Protein AF-A0A7S1DHW5-F1 (afdb_monomer_lite)

Radius of gyration: 15.6 Å; chains: 1; bounding box: 44×31×39 Å

Sequence (100 aa):
WSVAAGVVRVLYDAELHQERIDYCERLLRDEQDMPTTLRLLLMNQLAGAYKWLGDQQRAREIYLEALALAEAAQAAGSPAGLSVLLVNLANSCAWTGHFD

InterPro domains:
  IPR011990 Tetratricopeptide-like helical domain superfamily [G3DSA:1.25.40.10] (4-100)
  IPR011990 Tetratricopeptide-like helical domain superfamily [SSF48452] (11-99)

pLDDT: mean 76.81, std 15.33, range [37.0, 94.5]

Foldseek 3Di:
DPVVVVVVVLVVVLVVLVVLLVVLVVCVVPPVPDDLLVNLVSLQSNLVSCVSVVNLVSSLVSLVVSVVSQVVCVVVVHPRPPDPSVVSNVVSCVVVPDPD

Secondary structure (DSSP, 8-state):
-HHHHHHHHHHHHHHHHHHHHHHHHHHHHH-TTS-HHHHHHHHHHHHHHHHHHT-HHHHHHHHHHHHHHHHHHHHTT-----HHHHHHHHHHHHHT----

Structure (mmCIF, N/CA/C/O backbone):
data_AF-A0A7S1DHW5-F1
#
_entry.id   AF-A0A7S1DHW5-F1
#
loop_
_atom_site.group_PDB
_atom_site.id
_atom_site.type_symbol
_atom_site.label_atom_id
_atom_site.label_alt_id
_atom_site.label_comp_id
_atom_site.label_asym_id
_atom_site.label_entity_id
_atom_site.label_seq_id
_atom_site.pdbx_PDB_ins_code
_atom_site.Cartn_x
_atom_site.Cartn_y
_atom_site.Cartn_z
_atom_site.occupancy
_atom_site.B_iso_or_equiv
_atom_site.auth_seq_id
_atom_site.auth_comp_id
_atom_site.auth_asym_id
_atom_site.auth_atom_id
_atom_site.pdbx_PDB_model_num
ATOM 1 N N . TRP A 1 1 ? 30.634 -6.555 -19.499 1.00 53.28 1 TRP A N 1
ATOM 2 C CA . TRP A 1 1 ? 29.936 -7.639 -18.779 1.00 53.28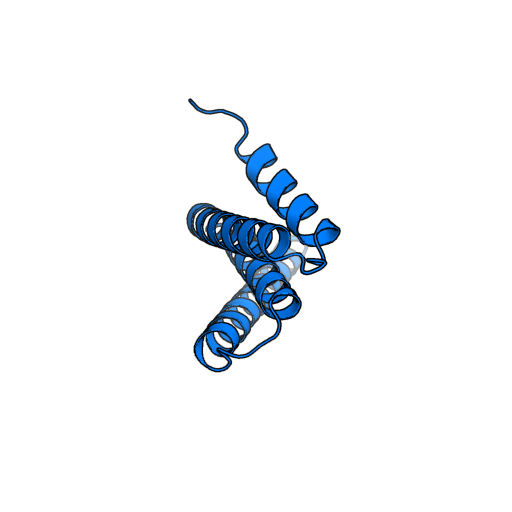 1 TRP A CA 1
ATOM 3 C C . TRP A 1 1 ? 29.261 -7.207 -17.470 1.00 53.28 1 TRP A C 1
ATOM 5 O O . TRP A 1 1 ? 28.291 -7.846 -17.100 1.00 53.28 1 TRP A O 1
ATOM 15 N N . SER A 1 2 ? 29.657 -6.111 -16.807 1.00 67.12 2 SER A N 1
ATOM 16 C CA . SER A 1 2 ? 29.018 -5.630 -15.560 1.00 67.12 2 SER A CA 1
ATOM 17 C C . SER A 1 2 ? 27.731 -4.811 -15.756 1.00 67.12 2 SER A C 1
ATOM 19 O O . SER A 1 2 ? 26.785 -4.962 -14.992 1.00 67.12 2 SER A O 1
ATOM 21 N N . VAL A 1 3 ? 27.663 -3.971 -16.794 1.00 68.56 3 VAL A N 1
ATOM 22 C CA . VAL A 1 3 ? 26.521 -3.058 -17.011 1.00 68.56 3 VAL A CA 1
ATOM 23 C C . VAL A 1 3 ? 25.269 -3.803 -17.490 1.00 68.56 3 VAL A C 1
ATOM 25 O O . VAL A 1 3 ? 24.182 -3.552 -16.988 1.00 68.56 3 VAL A O 1
ATOM 28 N N . ALA A 1 4 ? 25.416 -4.771 -18.400 1.00 67.94 4 ALA A N 1
ATOM 29 C CA . ALA A 1 4 ? 24.285 -5.529 -18.946 1.00 67.94 4 ALA A CA 1
ATOM 30 C C . ALA A 1 4 ? 23.558 -6.368 -17.878 1.00 67.94 4 ALA A C 1
ATOM 32 O O . ALA A 1 4 ? 22.334 -6.367 -17.831 1.00 67.94 4 ALA A O 1
ATOM 33 N N . ALA A 1 5 ? 24.300 -7.024 -16.977 1.00 71.50 5 ALA A N 1
ATOM 34 C CA . ALA A 1 5 ? 23.712 -7.763 -15.858 1.00 71.50 5 ALA A CA 1
ATOM 35 C C . ALA A 1 5 ? 22.996 -6.833 -14.862 1.00 71.50 5 ALA A C 1
ATOM 37 O O . ALA A 1 5 ? 21.939 -7.183 -14.342 1.00 71.50 5 ALA A O 1
ATOM 38 N N . GLY A 1 6 ? 23.543 -5.632 -14.634 1.00 71.38 6 GLY A N 1
ATOM 39 C CA . GLY A 1 6 ? 22.897 -4.603 -13.818 1.00 71.38 6 GLY A CA 1
ATOM 40 C C . GLY A 1 6 ? 21.575 -4.121 -14.421 1.00 71.38 6 GLY A C 1
ATOM 41 O O . GLY A 1 6 ? 20.576 -4.064 -13.715 1.00 71.38 6 GLY A O 1
ATOM 42 N N . VAL A 1 7 ? 21.548 -3.847 -15.729 1.00 75.31 7 VAL A N 1
ATOM 43 C CA . VAL A 1 7 ? 20.333 -3.410 -16.439 1.00 75.31 7 VAL A CA 1
ATOM 44 C C . VAL A 1 7 ? 19.259 -4.498 -16.433 1.00 75.31 7 VAL A C 1
ATOM 46 O O . VAL A 1 7 ? 18.114 -4.202 -16.115 1.00 75.31 7 VAL A O 1
ATOM 49 N N . VAL A 1 8 ? 19.616 -5.757 -16.711 1.00 78.00 8 VAL A N 1
ATOM 50 C CA . VAL A 1 8 ? 18.657 -6.878 -16.674 1.00 78.00 8 VAL A CA 1
ATOM 51 C C . VAL A 1 8 ? 18.059 -7.052 -15.279 1.00 78.00 8 VAL A C 1
ATOM 53 O O . VAL A 1 8 ? 16.854 -7.238 -15.158 1.00 78.00 8 VAL A O 1
ATOM 56 N N . ARG A 1 9 ? 18.873 -6.939 -14.221 1.00 83.50 9 ARG A N 1
ATOM 57 C CA . ARG A 1 9 ? 18.379 -7.005 -12.841 1.00 83.50 9 ARG A CA 1
ATOM 58 C C . ARG A 1 9 ? 17.409 -5.867 -12.523 1.00 83.50 9 ARG A C 1
ATOM 60 O O . ARG A 1 9 ? 16.364 -6.126 -11.949 1.00 83.50 9 ARG A O 1
ATOM 67 N N . VAL A 1 10 ? 17.736 -4.633 -12.911 1.00 77.19 10 VAL A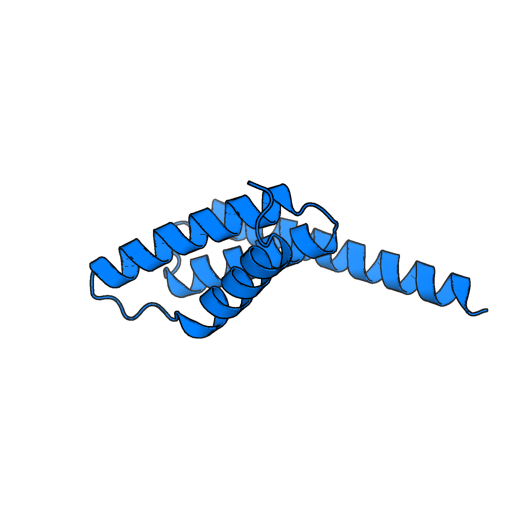 N 1
ATOM 68 C CA . VAL A 1 10 ? 16.853 -3.476 -12.684 1.00 77.19 10 VAL A CA 1
ATOM 69 C C . VAL A 1 10 ? 15.533 -3.628 -13.441 1.00 77.19 10 VAL A C 1
ATOM 71 O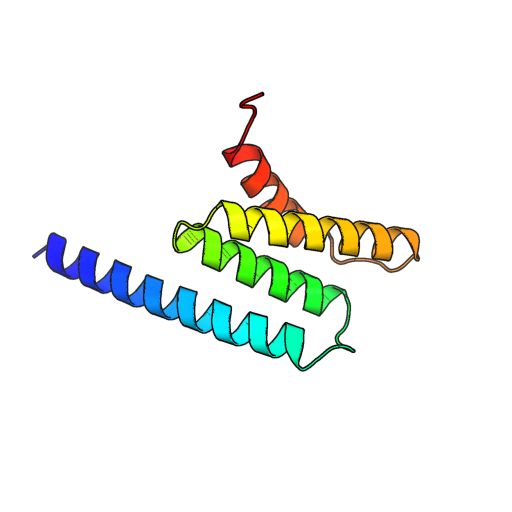 O . VAL A 1 10 ? 14.488 -3.334 -12.877 1.00 77.19 10 VAL A O 1
ATOM 74 N N . LEU A 1 11 ? 15.555 -4.107 -14.686 1.00 73.19 11 LEU A N 1
ATOM 75 C CA . LEU A 1 11 ? 14.326 -4.347 -15.450 1.00 73.19 11 LEU A CA 1
ATOM 76 C C . LEU A 1 11 ? 13.468 -5.451 -14.818 1.00 73.19 11 LEU A C 1
ATOM 78 O O . LEU A 1 11 ? 12.275 -5.247 -14.630 1.00 73.19 11 LEU A O 1
ATOM 82 N N . TYR A 1 12 ? 14.082 -6.567 -14.418 1.00 81.12 12 TYR A N 1
ATOM 83 C CA . TYR A 1 12 ? 13.388 -7.657 -13.728 1.00 81.12 12 TYR A CA 1
ATOM 84 C C . TYR A 1 12 ? 12.760 -7.201 -12.406 1.00 81.12 12 TYR A C 1
ATOM 86 O O . TYR A 1 12 ? 11.602 -7.499 -12.118 1.00 81.12 12 TYR A O 1
ATOM 94 N N . ASP A 1 13 ? 13.514 -6.447 -11.604 1.00 81.50 13 ASP A N 1
ATOM 95 C CA . ASP A 1 13 ? 12.998 -5.906 -10.354 1.00 81.50 13 ASP A CA 1
ATOM 96 C C . ASP A 1 13 ? 11.819 -4.948 -10.654 1.00 81.50 13 ASP A C 1
ATOM 98 O O . ASP A 1 13 ? 10.771 -5.047 -10.017 1.00 81.50 13 ASP A O 1
ATOM 102 N N . ALA A 1 14 ? 11.921 -4.090 -11.678 1.00 81.00 14 ALA A N 1
ATOM 103 C CA . ALA A 1 14 ? 10.844 -3.175 -12.071 1.00 81.00 14 ALA A CA 1
ATOM 104 C C . ALA A 1 14 ? 9.554 -3.894 -12.472 1.00 81.00 14 ALA A C 1
ATOM 106 O O . ALA A 1 14 ? 8.477 -3.495 -12.028 1.00 81.00 14 ALA A O 1
ATOM 107 N N . GLU A 1 15 ? 9.662 -4.970 -13.249 1.00 86.88 15 GLU A N 1
ATOM 108 C CA . GLU A 1 15 ? 8.525 -5.813 -13.625 1.00 86.88 15 GLU A CA 1
ATOM 109 C C . GLU A 1 15 ? 7.847 -6.411 -12.386 1.00 86.88 15 GLU A C 1
ATOM 111 O O . GLU A 1 15 ? 6.636 -6.275 -12.219 1.00 86.88 15 GLU A O 1
ATOM 116 N N . LEU A 1 16 ? 8.621 -6.959 -11.444 1.00 89.00 16 LEU A N 1
ATOM 117 C CA . LEU A 1 16 ? 8.088 -7.505 -10.191 1.00 89.00 16 LEU A CA 1
ATOM 118 C C . LEU A 1 16 ? 7.382 -6.436 -9.337 1.00 89.00 16 LEU A C 1
ATOM 120 O O . LEU A 1 16 ? 6.371 -6.700 -8.679 1.00 89.00 16 LEU A O 1
ATOM 124 N N . HIS A 1 17 ? 7.930 -5.221 -9.303 1.00 88.00 17 HIS A N 1
ATOM 125 C CA . HIS A 1 17 ? 7.322 -4.099 -8.597 1.00 88.00 17 HIS A CA 1
ATOM 126 C C . HIS A 1 17 ? 6.009 -3.654 -9.257 1.00 88.00 17 HIS A C 1
ATOM 128 O O . HIS A 1 17 ? 5.056 -3.362 -8.532 1.00 88.00 17 HIS A O 1
ATOM 134 N N . GLN A 1 18 ? 5.928 -3.675 -10.589 1.00 91.38 18 GLN A N 1
ATOM 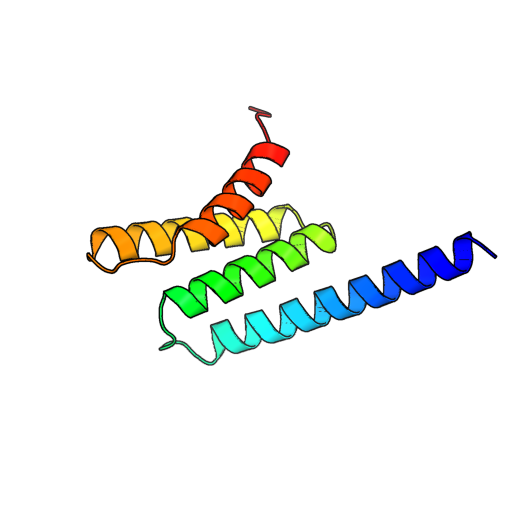135 C CA . GLN A 1 18 ? 4.702 -3.378 -11.327 1.00 91.38 18 GLN A CA 1
ATOM 136 C C . GLN A 1 18 ? 3.625 -4.451 -11.108 1.00 91.38 18 GLN A C 1
ATOM 138 O O . GLN A 1 18 ? 2.502 -4.119 -10.740 1.00 91.38 18 GLN A O 1
ATOM 143 N N . GLU A 1 19 ? 3.969 -5.736 -11.215 1.00 91.06 19 GLU A N 1
ATOM 144 C CA . GLU A 1 19 ? 3.027 -6.834 -10.945 1.00 91.06 19 GLU A CA 1
ATOM 145 C C . GLU A 1 19 ? 2.472 -6.778 -9.516 1.00 91.06 19 GLU A C 1
ATOM 147 O O . GLU A 1 19 ? 1.291 -7.045 -9.272 1.00 91.06 19 GLU A O 1
ATOM 152 N N . ARG A 1 20 ? 3.314 -6.391 -8.547 1.00 87.75 20 ARG A N 1
ATOM 153 C CA . ARG A 1 20 ? 2.874 -6.200 -7.164 1.00 87.75 20 ARG A CA 1
ATOM 154 C C . ARG A 1 20 ? 1.858 -5.069 -7.033 1.00 87.75 20 ARG A C 1
ATOM 156 O O . ARG A 1 20 ? 0.919 -5.227 -6.250 1.00 87.75 20 ARG A O 1
ATOM 163 N N . ILE A 1 21 ? 2.048 -3.957 -7.746 1.00 94.31 21 ILE A N 1
ATOM 164 C CA . ILE A 1 21 ? 1.085 -2.848 -7.771 1.00 94.31 21 ILE A CA 1
ATOM 165 C C . ILE A 1 21 ? -0.253 -3.364 -8.275 1.00 94.31 21 ILE A C 1
ATOM 167 O O . ILE A 1 21 ? -1.234 -3.306 -7.535 1.00 94.31 21 ILE A O 1
ATOM 171 N N . ASP A 1 22 ? -0.260 -3.970 -9.459 1.00 94.50 22 ASP A N 1
ATOM 172 C CA . ASP A 1 22 ? -1.477 -4.443 -10.114 1.00 94.50 22 ASP A CA 1
ATOM 173 C C . ASP A 1 22 ? -2.240 -5.440 -9.227 1.00 94.50 22 ASP A C 1
ATOM 175 O O . ASP A 1 22 ? -3.459 -5.347 -9.057 1.00 94.50 22 ASP A O 1
ATOM 179 N N . TYR A 1 23 ? -1.519 -6.373 -8.595 1.00 92.19 23 TYR A N 1
ATOM 180 C CA . TYR A 1 23 ? -2.111 -7.336 -7.672 1.00 92.19 23 TYR A CA 1
ATOM 181 C C . TYR A 1 23 ? -2.718 -6.667 -6.432 1.00 92.19 23 TYR A C 1
ATOM 183 O O . TYR A 1 23 ? -3.853 -6.978 -6.062 1.00 92.19 23 TYR A O 1
ATOM 191 N N . CYS A 1 24 ? -1.981 -5.757 -5.784 1.00 91.00 24 CYS A N 1
ATOM 192 C CA . CYS A 1 24 ? -2.444 -5.087 -4.568 1.00 91.00 24 CYS A CA 1
ATOM 193 C C . CYS A 1 24 ? -3.630 -4.159 -4.854 1.00 91.00 24 CYS A C 1
ATOM 195 O O . CYS A 1 24 ? -4.600 -4.182 -4.101 1.00 91.00 24 CYS A O 1
ATOM 197 N N . GLU A 1 25 ? -3.588 -3.382 -5.938 1.00 94.44 25 GLU A N 1
ATOM 198 C CA . GLU A 1 25 ? -4.691 -2.502 -6.335 1.00 94.44 25 GLU A CA 1
ATOM 199 C C . GLU A 1 25 ? -5.954 -3.289 -6.674 1.00 94.44 25 GLU A C 1
ATOM 201 O O . GLU A 1 25 ? -7.046 -2.917 -6.238 1.00 94.44 25 GLU A O 1
ATOM 206 N N . ARG A 1 26 ? -5.818 -4.401 -7.409 1.00 94.06 26 ARG A N 1
ATOM 207 C CA . ARG A 1 26 ? -6.950 -5.282 -7.708 1.00 94.06 26 ARG A CA 1
ATOM 208 C C . ARG A 1 26 ? -7.561 -5.837 -6.428 1.00 94.06 26 ARG A C 1
ATOM 210 O O . ARG A 1 26 ? -8.764 -5.736 -6.234 1.00 94.06 26 ARG A O 1
ATOM 217 N N . L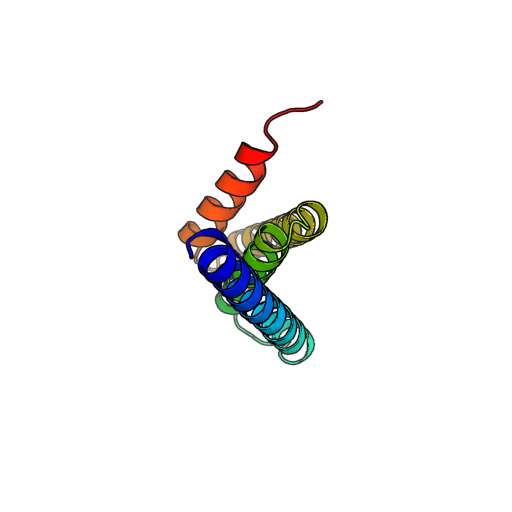EU A 1 27 ? -6.740 -6.363 -5.522 1.00 92.31 27 LEU A N 1
ATOM 218 C CA . LEU A 1 27 ? -7.239 -6.964 -4.287 1.00 92.31 27 LEU A CA 1
ATOM 219 C C . LEU A 1 27 ? -7.899 -5.923 -3.363 1.00 92.31 27 LEU A C 1
ATOM 221 O O . LEU A 1 27 ? -8.943 -6.195 -2.785 1.00 92.31 27 LEU A O 1
ATOM 225 N N . LEU A 1 28 ? -7.341 -4.710 -3.272 1.00 90.50 28 LEU A N 1
ATOM 226 C CA . LEU A 1 28 ? -7.929 -3.599 -2.510 1.00 90.50 28 LEU A CA 1
ATOM 227 C C . LEU A 1 28 ? -9.246 -3.079 -3.112 1.00 90.50 28 LEU A C 1
ATOM 229 O O . LEU A 1 28 ? -10.068 -2.518 -2.382 1.00 90.50 28 LEU A O 1
ATOM 233 N N . ARG A 1 29 ? -9.441 -3.235 -4.427 1.00 92.38 29 ARG A N 1
ATOM 234 C CA . ARG A 1 29 ? -10.676 -2.887 -5.140 1.00 92.38 29 ARG A CA 1
ATOM 235 C C . ARG A 1 29 ? -11.749 -3.961 -4.981 1.00 92.38 29 ARG A C 1
ATOM 237 O O . ARG A 1 29 ? -12.896 -3.616 -4.702 1.00 92.38 29 ARG A O 1
ATOM 244 N N . ASP A 1 30 ? -11.375 -5.220 -5.160 1.00 91.12 30 ASP A N 1
ATOM 245 C CA . ASP A 1 30 ? -12.322 -6.326 -5.296 1.00 91.12 30 ASP A CA 1
ATOM 246 C C . ASP A 1 30 ? -12.755 -6.884 -3.930 1.00 91.12 30 ASP A C 1
ATOM 248 O O . ASP A 1 30 ? -13.912 -7.260 -3.759 1.00 91.12 30 ASP A O 1
ATOM 252 N N . GLU A 1 31 ? -11.871 -6.869 -2.926 1.00 88.06 31 GLU A N 1
ATOM 253 C CA . GLU A 1 31 ? -12.117 -7.466 -1.605 1.00 88.06 31 GLU A CA 1
ATOM 254 C C . GLU A 1 31 ? -12.318 -6.390 -0.526 1.00 88.06 31 GLU A C 1
ATOM 256 O O . GLU A 1 31 ? -11.431 -6.089 0.279 1.00 88.06 31 GLU A O 1
ATOM 261 N N . GLN A 1 32 ? -13.507 -5.779 -0.496 1.00 82.19 32 GLN A N 1
ATOM 262 C CA . GLN A 1 32 ? -13.786 -4.680 0.438 1.00 82.19 32 GLN A CA 1
ATOM 263 C C . GLN A 1 32 ? -13.900 -5.122 1.909 1.00 82.19 32 GLN A C 1
ATOM 265 O O . GLN A 1 32 ? -13.488 -4.366 2.792 1.00 82.19 32 GLN A O 1
ATOM 270 N N . ASP A 1 33 ? -14.353 -6.353 2.166 1.00 87.44 33 ASP A N 1
ATOM 271 C CA . ASP A 1 33 ? -14.569 -6.913 3.514 1.00 87.44 33 ASP A CA 1
ATOM 272 C C . ASP A 1 33 ? -13.330 -7.606 4.116 1.00 87.44 33 ASP A C 1
ATOM 274 O O . ASP A 1 33 ? -13.419 -8.361 5.088 1.00 87.44 33 ASP A O 1
ATOM 278 N N . MET A 1 34 ? -12.134 -7.360 3.570 1.00 86.56 34 MET A N 1
ATOM 279 C CA . MET A 1 34 ? -10.916 -7.935 4.137 1.00 86.56 34 MET A CA 1
ATOM 280 C C . MET A 1 34 ? -10.588 -7.363 5.530 1.00 86.56 34 MET A C 1
ATOM 282 O O . MET A 1 34 ? -10.820 -6.177 5.788 1.00 86.56 34 MET A O 1
ATOM 286 N N . PRO A 1 35 ? -9.957 -8.154 6.421 1.00 85.69 35 PRO A N 1
ATOM 287 C CA . PRO A 1 35 ? -9.518 -7.663 7.722 1.00 85.69 35 PRO A CA 1
ATOM 288 C C . PRO A 1 35 ? -8.629 -6.424 7.595 1.00 85.69 35 PRO A C 1
ATOM 290 O O . PRO A 1 35 ? -7.722 -6.391 6.760 1.00 85.69 35 PRO A O 1
ATOM 293 N N . THR A 1 36 ? -8.813 -5.441 8.480 1.00 82.50 36 THR A N 1
ATOM 294 C CA . THR A 1 36 ? -8.032 -4.192 8.477 1.00 82.50 36 THR A CA 1
ATOM 295 C C . THR A 1 36 ? -6.526 -4.447 8.457 1.00 82.50 36 THR A C 1
ATOM 297 O O . THR A 1 36 ? -5.796 -3.776 7.737 1.00 82.50 36 THR A O 1
ATOM 300 N N . THR A 1 37 ? -6.050 -5.468 9.173 1.00 77.00 37 THR A N 1
ATOM 301 C CA . THR A 1 37 ? -4.636 -5.872 9.174 1.00 77.00 37 THR A CA 1
ATOM 302 C C . THR A 1 37 ? -4.140 -6.310 7.791 1.00 77.00 37 THR A C 1
ATOM 304 O O . THR A 1 37 ? -3.020 -5.973 7.411 1.00 77.00 37 THR A O 1
ATOM 307 N N . LEU A 1 38 ? -4.960 -7.033 7.018 1.00 82.38 38 LEU A N 1
ATOM 308 C CA . LEU A 1 38 ? -4.615 -7.448 5.654 1.00 82.38 38 LEU A CA 1
ATOM 309 C C . LEU A 1 38 ? -4.625 -6.249 4.699 1.00 82.38 38 LEU A C 1
ATOM 311 O O . LEU A 1 38 ? -3.687 -6.083 3.923 1.00 82.38 38 LEU A O 1
ATOM 315 N N . ARG A 1 39 ? -5.628 -5.371 4.816 1.00 87.06 39 ARG A N 1
ATOM 316 C CA . ARG A 1 39 ? -5.713 -4.121 4.045 1.00 87.06 39 ARG A CA 1
ATOM 317 C C . ARG A 1 39 ? -4.468 -3.259 4.243 1.00 87.06 39 ARG A C 1
ATOM 319 O O . ARG A 1 39 ? -3.821 -2.862 3.280 1.00 87.06 39 ARG A O 1
ATOM 326 N N . LEU A 1 40 ? -4.091 -3.052 5.499 1.00 83.50 40 LEU A N 1
ATOM 327 C CA . LEU A 1 40 ? -2.892 -2.328 5.909 1.00 83.50 40 LEU A CA 1
ATOM 328 C C . LEU A 1 40 ? -1.606 -2.943 5.326 1.00 83.50 40 LEU A C 1
ATOM 330 O O . LEU A 1 40 ? -0.761 -2.225 4.789 1.00 83.50 40 LEU A O 1
ATOM 334 N N . LEU A 1 41 ? -1.472 -4.272 5.354 1.00 82.50 41 LEU A N 1
ATOM 335 C CA . LEU A 1 41 ? -0.334 -4.962 4.743 1.00 82.50 41 LEU A CA 1
ATOM 336 C C . LEU A 1 41 ? -0.240 -4.695 3.233 1.00 82.50 41 LEU A C 1
ATOM 338 O O . LEU A 1 41 ? 0.845 -4.377 2.743 1.00 82.50 41 LEU A O 1
ATOM 342 N N . LEU A 1 42 ? -1.355 -4.808 2.505 1.00 86.25 42 LEU A N 1
ATOM 343 C CA . LEU A 1 42 ? -1.403 -4.567 1.059 1.00 86.25 42 LEU A CA 1
ATOM 344 C C . LEU A 1 42 ? -1.049 -3.119 0.717 1.00 86.25 42 LEU A C 1
ATOM 346 O O . LEU A 1 42 ? -0.248 -2.889 -0.185 1.00 86.25 42 LEU A O 1
ATOM 350 N N . MET A 1 43 ? -1.561 -2.150 1.480 1.00 89.56 43 MET A N 1
ATOM 351 C CA . MET A 1 43 ? -1.210 -0.735 1.312 1.00 89.56 43 MET A CA 1
ATOM 352 C C . MET A 1 43 ? 0.292 -0.494 1.514 1.00 89.56 43 MET A C 1
ATOM 354 O O . MET A 1 43 ? 0.915 0.213 0.726 1.00 89.56 43 MET A O 1
ATOM 358 N N . ASN A 1 44 ? 0.917 -1.141 2.503 1.00 83.38 44 ASN A N 1
ATOM 359 C CA . ASN A 1 44 ? 2.368 -1.057 2.699 1.00 83.38 44 ASN A CA 1
ATOM 360 C C . ASN A 1 44 ? 3.159 -1.668 1.525 1.00 83.38 44 ASN A C 1
ATOM 362 O O . ASN A 1 44 ? 4.164 -1.104 1.093 1.00 83.38 44 ASN A O 1
ATOM 366 N N . GLN A 1 45 ? 2.717 -2.810 0.990 1.00 85.94 45 GLN A N 1
ATOM 367 C CA . GLN A 1 45 ? 3.358 -3.440 -0.172 1.00 85.94 45 GLN A CA 1
ATOM 368 C C . GLN A 1 45 ? 3.243 -2.580 -1.437 1.00 85.94 45 GLN A C 1
ATOM 370 O O . GLN A 1 45 ? 4.211 -2.473 -2.200 1.00 85.94 45 GLN A O 1
ATOM 375 N N . LEU A 1 46 ? 2.080 -1.953 -1.622 1.00 91.50 46 LEU A N 1
ATOM 376 C CA . LEU A 1 46 ? 1.780 -1.039 -2.716 1.00 91.50 46 LEU A CA 1
ATOM 377 C C . LEU A 1 46 ? 2.649 0.224 -2.632 1.00 91.50 46 LEU A C 1
ATOM 379 O O . LEU A 1 46 ? 3.373 0.542 -3.573 1.00 91.50 46 LEU A O 1
ATOM 383 N N . ALA A 1 47 ? 2.682 0.887 -1.475 1.00 88.88 47 ALA A N 1
ATOM 384 C CA . ALA A 1 47 ? 3.512 2.071 -1.259 1.00 88.88 47 ALA A CA 1
ATOM 385 C C . ALA A 1 47 ? 5.012 1.773 -1.435 1.00 88.88 47 ALA A C 1
ATOM 387 O O . ALA A 1 47 ? 5.742 2.534 -2.072 1.00 88.88 47 ALA A O 1
ATOM 388 N N . GLY A 1 48 ? 5.481 0.624 -0.936 1.00 84.88 48 GLY A N 1
ATOM 389 C CA . GLY A 1 48 ? 6.853 0.167 -1.159 1.00 84.88 48 GLY A CA 1
ATOM 390 C C . GLY A 1 48 ? 7.176 -0.101 -2.635 1.00 84.88 48 GLY A C 1
ATOM 391 O O . GLY A 1 48 ? 8.331 0.025 -3.036 1.00 84.88 48 GLY A O 1
ATOM 392 N N . ALA A 1 49 ? 6.183 -0.468 -3.452 1.00 88.56 49 ALA A N 1
ATOM 393 C CA . ALA A 1 49 ? 6.358 -0.657 -4.893 1.00 88.56 49 ALA A CA 1
ATOM 394 C C . ALA A 1 49 ? 6.511 0.664 -5.631 1.00 88.56 49 ALA A C 1
ATOM 396 O O . ALA A 1 49 ? 7.493 0.838 -6.349 1.00 88.56 49 ALA A O 1
ATOM 397 N N . TYR A 1 50 ? 5.613 1.611 -5.366 1.00 90.25 50 TYR A N 1
ATOM 398 C CA . TYR A 1 50 ? 5.698 2.955 -5.927 1.00 90.25 50 TYR A CA 1
ATOM 399 C C . TYR A 1 50 ? 7.016 3.643 -5.573 1.00 90.25 50 TYR A C 1
ATOM 401 O O . TYR A 1 50 ? 7.693 4.160 -6.459 1.00 90.25 50 TYR A O 1
ATOM 409 N N . LYS A 1 51 ? 7.462 3.542 -4.313 1.00 86.56 51 LYS A N 1
ATOM 410 C CA . LYS A 1 51 ? 8.771 4.058 -3.886 1.00 86.56 51 LYS A CA 1
ATOM 411 C C . LYS A 1 51 ? 9.930 3.473 -4.697 1.00 86.56 51 LYS A C 1
ATOM 413 O O . LYS A 1 51 ? 10.870 4.202 -5.010 1.00 86.56 51 LYS A O 1
ATOM 418 N N . TRP A 1 52 ? 9.894 2.174 -4.999 1.00 86.31 52 TRP A N 1
ATOM 419 C CA . TRP A 1 52 ? 10.954 1.507 -5.759 1.00 86.31 52 TRP A CA 1
ATOM 420 C C . TRP A 1 52 ? 10.962 1.942 -7.229 1.00 86.31 52 TRP A C 1
ATOM 422 O O . TRP A 1 52 ? 12.027 2.185 -7.787 1.00 86.31 52 TRP A O 1
ATOM 432 N N . LEU A 1 53 ? 9.780 2.130 -7.822 1.00 89.75 53 LEU A N 1
ATOM 433 C CA . LEU A 1 53 ? 9.620 2.655 -9.184 1.00 89.75 53 LEU A CA 1
ATOM 434 C C . LEU A 1 53 ? 9.863 4.173 -9.289 1.00 89.75 53 LEU A C 1
ATOM 436 O O . LEU A 1 53 ? 9.840 4.726 -10.385 1.00 89.75 53 LEU A O 1
ATOM 440 N N . GLY A 1 54 ? 10.125 4.849 -8.166 1.00 88.44 54 GLY A N 1
ATOM 441 C CA . GLY A 1 54 ? 10.451 6.274 -8.110 1.00 88.44 54 GLY A CA 1
ATOM 442 C C . GLY A 1 54 ? 9.256 7.202 -7.881 1.00 88.44 54 GLY A C 1
ATOM 443 O O . GLY A 1 54 ? 9.460 8.403 -7.708 1.00 88.44 54 GLY A O 1
ATOM 444 N N . ASP A 1 55 ? 8.034 6.676 -7.795 1.00 91.12 55 ASP A N 1
ATOM 445 C CA . ASP A 1 55 ? 6.832 7.455 -7.490 1.00 91.12 55 ASP A CA 1
ATOM 446 C C . ASP A 1 55 ? 6.672 7.655 -5.973 1.00 91.12 55 ASP A C 1
ATOM 448 O O . ASP A 1 55 ? 5.873 7.018 -5.279 1.00 91.12 55 ASP A O 1
ATOM 452 N N . GLN A 1 56 ? 7.503 8.546 -5.432 1.00 84.94 56 GLN A N 1
ATOM 453 C CA . GLN A 1 56 ? 7.507 8.862 -4.002 1.00 84.94 56 GLN A CA 1
ATOM 454 C C . GLN A 1 56 ? 6.214 9.545 -3.550 1.00 84.94 56 GLN A C 1
ATOM 456 O O . GLN A 1 56 ? 5.794 9.373 -2.404 1.00 84.94 56 GLN A O 1
ATOM 461 N N . GLN A 1 57 ? 5.585 10.317 -4.439 1.00 88.38 57 GLN A N 1
ATOM 462 C CA . GLN A 1 57 ? 4.358 11.038 -4.127 1.00 88.38 57 GLN A CA 1
ATOM 463 C C . GLN A 1 57 ? 3.215 10.050 -3.899 1.00 88.38 57 GLN A C 1
ATOM 465 O O . GLN A 1 57 ? 2.565 10.097 -2.852 1.00 88.38 57 GLN A O 1
ATOM 470 N N . ARG A 1 58 ? 3.037 9.090 -4.813 1.00 89.06 58 ARG A N 1
ATOM 471 C CA . ARG A 1 58 ? 2.002 8.068 -4.668 1.00 89.06 58 ARG A CA 1
ATOM 472 C C . ARG A 1 58 ? 2.243 7.174 -3.459 1.00 89.06 58 ARG A C 1
ATOM 474 O O . ARG A 1 58 ? 1.312 6.883 -2.711 1.00 89.06 58 ARG A O 1
ATOM 481 N N . ALA A 1 59 ? 3.499 6.796 -3.212 1.00 87.50 59 ALA A N 1
ATOM 482 C CA . ALA A 1 59 ? 3.866 6.049 -2.013 1.00 87.50 59 ALA A CA 1
ATOM 483 C C . ALA A 1 59 ? 3.464 6.791 -0.726 1.00 87.50 59 ALA A C 1
ATOM 485 O O . ALA A 1 59 ? 2.898 6.185 0.185 1.00 87.50 59 ALA A O 1
ATOM 486 N N . ARG A 1 60 ? 3.714 8.106 -0.657 1.00 84.69 60 ARG A N 1
ATOM 487 C CA . ARG A 1 60 ? 3.359 8.943 0.497 1.00 84.69 60 ARG A CA 1
ATOM 488 C C . ARG A 1 60 ? 1.853 9.005 0.726 1.00 84.69 60 ARG A C 1
ATOM 490 O O . ARG A 1 60 ? 1.426 8.853 1.866 1.00 84.69 60 ARG A O 1
ATOM 497 N N . GLU A 1 61 ? 1.066 9.223 -0.323 1.00 88.88 61 GLU A N 1
ATOM 498 C CA . GLU A 1 61 ? -0.402 9.253 -0.233 1.00 88.88 61 GLU A CA 1
ATOM 499 C C . GLU A 1 61 ? -0.940 7.954 0.372 1.00 88.88 61 GLU A C 1
ATOM 501 O O . GLU A 1 61 ? -1.676 7.985 1.356 1.00 88.88 61 GLU A O 1
ATOM 506 N N . ILE A 1 62 ? -0.468 6.811 -0.128 1.00 89.69 62 ILE A N 1
ATOM 507 C CA . ILE A 1 62 ? -0.895 5.496 0.360 1.00 89.69 62 ILE A CA 1
ATOM 508 C C . ILE A 1 62 ? -0.482 5.281 1.821 1.00 89.69 62 ILE A C 1
ATOM 510 O O . ILE A 1 62 ? -1.257 4.740 2.610 1.00 89.69 62 ILE A O 1
ATOM 514 N N . TYR A 1 63 ? 0.720 5.714 2.215 1.00 83.69 63 TYR A N 1
ATOM 515 C CA . TYR A 1 63 ? 1.136 5.646 3.617 1.00 83.69 63 TYR A CA 1
ATOM 516 C C . TYR A 1 63 ? 0.257 6.515 4.526 1.00 83.69 63 TYR A C 1
ATOM 518 O O . TYR A 1 63 ? -0.107 6.064 5.610 1.00 83.69 63 TYR A O 1
ATOM 526 N N . LEU A 1 64 ? -0.119 7.724 4.098 1.00 85.75 64 LEU A N 1
ATOM 527 C CA . LEU A 1 64 ? -1.009 8.600 4.869 1.00 85.75 64 LEU A CA 1
ATOM 528 C C . LEU A 1 64 ? -2.409 7.994 5.027 1.00 85.75 64 LEU A C 1
ATOM 530 O O . LEU A 1 64 ? -2.958 8.008 6.128 1.00 85.75 64 LEU A O 1
ATOM 534 N N . GLU A 1 65 ? -2.961 7.403 3.967 1.00 88.94 65 GLU A N 1
ATOM 535 C CA . GLU A 1 65 ? -4.234 6.678 4.039 1.00 88.94 65 GLU A CA 1
ATOM 536 C C . GLU A 1 65 ? -4.148 5.477 4.995 1.00 88.94 65 GLU A C 1
ATOM 538 O O . GLU A 1 65 ? -5.049 5.249 5.806 1.00 88.94 65 GLU A O 1
ATOM 543 N N . ALA A 1 66 ? -3.043 4.724 4.945 1.00 84.81 66 ALA A N 1
ATOM 544 C CA . ALA A 1 66 ? -2.826 3.579 5.823 1.00 84.81 66 ALA A CA 1
ATOM 545 C C . ALA A 1 66 ? -2.695 4.004 7.296 1.00 84.81 66 ALA A C 1
ATOM 547 O O . ALA A 1 66 ? -3.196 3.308 8.179 1.00 84.81 66 ALA A O 1
ATOM 548 N N . LEU A 1 67 ? -2.067 5.152 7.571 1.00 81.75 67 LEU A N 1
ATOM 549 C CA . LEU A 1 67 ? -1.979 5.716 8.919 1.00 81.75 67 LEU A CA 1
ATOM 550 C C . LEU A 1 67 ? -3.363 6.069 9.466 1.00 81.75 67 LEU A C 1
ATOM 552 O O . LEU A 1 67 ? -3.710 5.614 10.552 1.00 81.75 67 LEU A O 1
ATOM 556 N N . ALA A 1 68 ? -4.171 6.798 8.694 1.00 84.62 68 ALA A N 1
ATOM 557 C CA . ALA A 1 68 ? -5.519 7.183 9.108 1.00 84.62 68 ALA A CA 1
ATOM 558 C C . ALA A 1 68 ? -6.399 5.956 9.412 1.00 84.62 68 ALA A C 1
ATOM 560 O O . ALA A 1 68 ? -7.121 5.920 10.410 1.00 84.62 68 ALA A O 1
ATOM 561 N N . LEU A 1 69 ? -6.298 4.907 8.587 1.00 84.12 69 LEU A N 1
ATOM 562 C CA . LEU A 1 69 ? -6.998 3.643 8.819 1.00 84.12 69 LEU A CA 1
ATOM 563 C C . LEU A 1 69 ? -6.527 2.948 10.107 1.00 84.12 69 LEU A C 1
ATOM 565 O O . LEU A 1 69 ? -7.335 2.394 10.856 1.00 84.12 69 LEU A O 1
ATOM 569 N N . ALA A 1 70 ? -5.222 2.966 10.366 1.00 79.62 70 ALA A N 1
ATOM 570 C CA . ALA A 1 70 ? -4.630 2.349 11.542 1.00 79.62 70 ALA A CA 1
ATOM 571 C C . ALA A 1 70 ? -5.009 3.088 12.841 1.00 79.62 70 ALA A C 1
ATOM 573 O O . ALA A 1 70 ? -5.333 2.442 13.840 1.00 79.62 70 ALA A O 1
ATOM 574 N N . GLU A 1 71 ? -5.041 4.422 12.811 1.00 81.44 71 GLU A N 1
ATOM 575 C CA . GLU A 1 71 ? -5.526 5.271 13.906 1.00 81.44 71 GLU A CA 1
ATOM 576 C C . GLU A 1 71 ? -7.007 5.008 14.203 1.00 81.44 71 GLU A C 1
ATOM 578 O O . GLU A 1 71 ? -7.383 4.800 15.359 1.00 81.44 71 GLU A O 1
ATOM 583 N N . ALA A 1 72 ? -7.843 4.920 13.163 1.00 82.31 72 ALA A N 1
ATOM 584 C CA . ALA A 1 72 ? -9.260 4.597 13.310 1.00 82.31 72 ALA A CA 1
ATOM 585 C C . ALA A 1 72 ? -9.479 3.203 13.929 1.00 82.31 72 ALA A C 1
ATOM 587 O O . ALA A 1 72 ? -10.313 3.035 14.821 1.00 82.31 72 ALA A O 1
ATOM 588 N N . ALA A 1 73 ? -8.702 2.202 13.503 1.00 79.88 73 ALA A N 1
ATOM 589 C CA . ALA A 1 73 ? -8.781 0.847 14.046 1.00 79.88 73 ALA A CA 1
ATOM 590 C C . ALA A 1 73 ? -8.359 0.779 15.523 1.00 79.88 73 ALA A C 1
ATOM 592 O O . ALA A 1 73 ? -8.989 0.073 16.316 1.00 79.88 73 ALA A O 1
ATOM 593 N N . GLN A 1 74 ? -7.326 1.538 15.900 1.00 74.56 74 GLN A N 1
ATOM 594 C CA . GLN A 1 74 ? -6.883 1.646 17.287 1.00 74.56 74 GLN A CA 1
ATOM 595 C C . GLN A 1 74 ? -7.939 2.336 18.163 1.00 74.56 74 GLN A C 1
ATOM 597 O O . GLN A 1 74 ? -8.239 1.844 19.251 1.00 74.56 74 GLN A O 1
ATOM 602 N N . ALA A 1 75 ? -8.552 3.420 17.679 1.00 76.94 75 ALA A N 1
ATOM 603 C CA . ALA A 1 75 ? -9.641 4.104 18.378 1.00 76.94 75 ALA A CA 1
ATOM 604 C C . ALA A 1 75 ? -10.867 3.194 18.592 1.00 76.94 75 ALA A C 1
ATOM 606 O O . ALA A 1 75 ? -11.540 3.289 19.616 1.00 76.94 75 ALA A O 1
ATOM 607 N N . ALA A 1 76 ? -11.119 2.263 17.667 1.00 78.38 76 ALA A N 1
ATOM 608 C CA . ALA A 1 76 ? -12.170 1.252 17.775 1.00 78.38 76 ALA A CA 1
ATOM 609 C C . ALA A 1 76 ? -11.826 0.078 18.722 1.00 78.38 76 ALA A C 1
ATOM 611 O O . ALA A 1 76 ? -12.582 -0.890 18.798 1.00 78.38 76 ALA A O 1
ATOM 612 N N . GLY A 1 77 ? -10.689 0.122 19.428 1.00 68.44 77 GLY A N 1
ATOM 613 C CA . GLY A 1 77 ? -10.275 -0.916 20.379 1.00 68.44 77 GLY A CA 1
ATOM 614 C C . GLY A 1 77 ? -9.812 -2.223 19.729 1.00 68.44 77 GLY A C 1
ATOM 615 O O . GLY A 1 77 ? -9.625 -3.223 20.421 1.00 68.44 77 GLY A O 1
ATOM 616 N N . SER A 1 78 ? -9.614 -2.234 18.408 1.00 62.56 78 SER A N 1
ATOM 617 C CA . SER A 1 78 ? -9.045 -3.385 17.712 1.00 62.56 78 SER A CA 1
ATOM 618 C C . SER A 1 78 ? -7.520 -3.361 17.841 1.00 62.56 78 SER A C 1
ATOM 620 O O . SER A 1 78 ? -6.909 -2.315 17.601 1.00 62.56 78 SER A O 1
ATOM 622 N N . PRO A 1 79 ? -6.860 -4.486 18.181 1.00 56.84 79 PRO A N 1
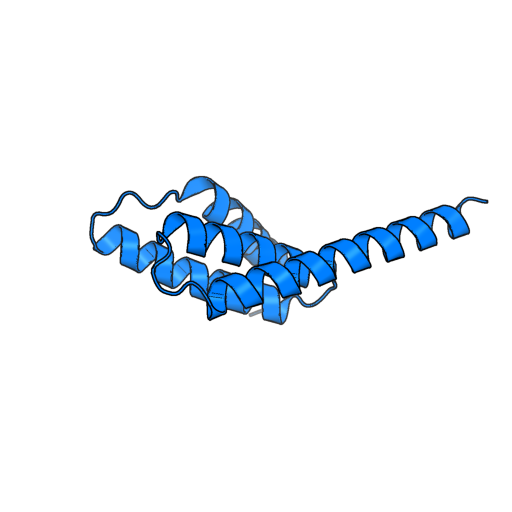ATOM 623 C CA . PRO A 1 79 ? -5.409 -4.561 18.150 1.00 56.84 79 PRO A CA 1
ATOM 624 C C . PRO A 1 79 ? -4.951 -4.517 16.690 1.00 56.84 79 PRO A C 1
ATOM 626 O O . PRO A 1 79 ? -4.850 -5.536 16.010 1.00 56.84 79 PRO A O 1
ATOM 629 N N . ALA A 1 80 ? -4.709 -3.313 16.180 1.00 56.50 80 ALA A N 1
ATOM 630 C CA . ALA A 1 80 ? -4.097 -3.138 14.878 1.00 56.50 80 ALA A CA 1
ATOM 631 C C . ALA A 1 80 ? -2.643 -3.639 14.959 1.00 56.50 80 ALA A C 1
ATOM 633 O O . ALA A 1 80 ? -1.887 -3.267 15.860 1.00 56.50 80 ALA A O 1
ATOM 634 N N . GLY A 1 81 ? -2.257 -4.519 14.031 1.00 55.44 81 GLY A N 1
ATOM 635 C CA . GLY A 1 81 ? -0.886 -5.009 13.869 1.00 55.44 81 GLY A CA 1
ATOM 636 C C . GLY A 1 81 ? 0.037 -3.877 13.413 1.00 55.44 81 GLY A C 1
ATOM 637 O O . GLY A 1 81 ? 0.327 -3.741 12.231 1.00 55.44 81 GLY A O 1
ATOM 638 N N . LEU A 1 82 ? 0.437 -3.023 14.354 1.00 57.19 82 LEU A N 1
ATOM 639 C CA . LEU A 1 82 ? 0.947 -1.674 14.094 1.00 57.19 82 LEU A CA 1
ATOM 640 C C . LEU A 1 82 ? 2.466 -1.566 13.904 1.00 57.19 82 LEU A C 1
ATOM 642 O O . LEU A 1 82 ? 2.940 -0.519 13.486 1.00 57.19 82 LEU A O 1
ATOM 646 N N . SER A 1 83 ? 3.269 -2.594 14.174 1.00 57.00 83 SER A N 1
ATOM 647 C CA . SER A 1 83 ? 4.731 -2.409 14.205 1.00 57.00 83 SER A CA 1
ATOM 648 C C . SER A 1 83 ? 5.380 -2.323 12.817 1.00 57.00 83 SER A C 1
ATOM 650 O O . SER A 1 83 ? 6.197 -1.438 12.576 1.00 57.00 83 SER A O 1
ATOM 652 N N . VAL A 1 84 ? 5.015 -3.204 11.882 1.00 56.06 84 VAL A N 1
ATOM 653 C CA . VAL A 1 84 ? 5.672 -3.279 10.559 1.00 56.06 84 VAL A CA 1
ATOM 654 C C . VAL A 1 84 ? 5.282 -2.101 9.662 1.00 56.06 84 VAL A C 1
ATOM 656 O O . VAL A 1 84 ? 6.120 -1.573 8.932 1.00 56.06 84 VAL A O 1
ATOM 659 N N . LEU A 1 85 ? 4.027 -1.651 9.753 1.00 57.84 85 LEU A N 1
ATOM 660 C CA . LEU A 1 85 ? 3.519 -0.530 8.965 1.00 57.84 85 LEU A CA 1
ATOM 661 C C . LEU A 1 85 ? 4.126 0.805 9.415 1.00 57.84 85 LEU A C 1
ATOM 663 O O . LEU A 1 85 ? 4.599 1.577 8.583 1.00 57.84 85 LEU A O 1
ATOM 667 N N . LEU A 1 86 ? 4.184 1.040 10.733 1.00 58.66 86 LEU A N 1
ATOM 668 C CA . LEU A 1 86 ? 4.763 2.258 11.303 1.00 58.66 86 LEU A CA 1
ATOM 669 C C . LEU A 1 86 ? 6.260 2.384 11.001 1.00 58.66 86 LEU A C 1
ATOM 671 O O . LEU A 1 86 ? 6.728 3.491 10.763 1.00 58.66 86 LEU A O 1
ATOM 675 N N . VAL A 1 87 ? 7.016 1.281 10.953 1.00 58.66 87 VAL A N 1
ATOM 676 C CA . VAL A 1 87 ? 8.459 1.318 10.643 1.00 58.66 87 VAL A CA 1
ATOM 677 C C . VAL A 1 87 ? 8.722 1.758 9.200 1.00 58.66 87 VAL A C 1
ATOM 679 O O . VAL A 1 87 ? 9.628 2.555 8.951 1.00 58.66 87 VAL A O 1
ATOM 682 N N . ASN A 1 88 ? 7.931 1.287 8.236 1.00 59.28 88 ASN A N 1
ATOM 683 C CA . ASN A 1 88 ? 8.101 1.687 6.837 1.00 59.28 88 ASN A CA 1
ATOM 684 C C . ASN A 1 88 ? 7.556 3.091 6.564 1.00 59.28 88 ASN A C 1
ATOM 686 O O . ASN A 1 88 ? 8.162 3.835 5.793 1.00 59.28 88 ASN A O 1
ATOM 690 N N . LEU A 1 89 ? 6.487 3.482 7.261 1.00 58.97 89 LEU A N 1
ATOM 691 C CA . LEU A 1 89 ? 5.955 4.840 7.234 1.00 58.97 89 LEU A CA 1
ATOM 692 C C . LEU A 1 89 ? 6.941 5.843 7.846 1.00 58.97 89 LEU A C 1
ATOM 694 O O . LEU A 1 89 ? 7.243 6.856 7.224 1.00 58.97 89 LEU A O 1
ATOM 698 N N . ALA A 1 90 ? 7.529 5.525 9.003 1.00 56.75 90 ALA A N 1
ATOM 699 C CA . ALA A 1 90 ? 8.582 6.324 9.625 1.00 56.75 90 ALA A CA 1
ATOM 700 C C . ALA A 1 90 ? 9.808 6.444 8.713 1.00 56.75 90 ALA A C 1
ATOM 702 O O . ALA A 1 90 ? 10.341 7.537 8.560 1.00 56.75 90 ALA A O 1
ATOM 703 N N . ASN A 1 91 ? 10.215 5.363 8.037 1.00 59.00 91 ASN A N 1
ATOM 704 C CA . ASN A 1 91 ? 11.285 5.422 7.040 1.00 59.00 91 ASN A CA 1
ATOM 705 C C . ASN A 1 91 ? 10.913 6.275 5.818 1.00 59.00 91 ASN A C 1
ATOM 707 O O . ASN A 1 91 ? 11.778 6.958 5.277 1.00 59.00 91 ASN A O 1
ATOM 711 N N . SER A 1 92 ? 9.654 6.259 5.372 1.00 53.66 92 SER A N 1
ATOM 712 C CA . SER A 1 92 ? 9.189 7.108 4.269 1.00 53.66 92 SER A CA 1
ATOM 713 C C . SER A 1 92 ? 9.168 8.586 4.665 1.00 53.66 92 SER A C 1
ATOM 715 O O . SER A 1 92 ? 9.677 9.414 3.918 1.00 53.66 92 SER A O 1
ATOM 717 N N . CYS A 1 93 ? 8.658 8.911 5.857 1.00 48.56 93 CYS A N 1
ATOM 718 C CA . CYS A 1 93 ? 8.638 10.273 6.394 1.00 48.56 93 CYS A CA 1
ATOM 719 C C . CYS A 1 93 ? 10.046 10.794 6.733 1.00 48.56 93 CYS A C 1
ATOM 721 O O . CYS A 1 93 ? 10.326 11.972 6.523 1.00 48.56 93 CYS A O 1
ATOM 723 N N . ALA A 1 94 ? 10.947 9.931 7.218 1.00 46.41 94 ALA A N 1
ATOM 724 C CA . ALA A 1 94 ? 12.333 10.287 7.531 1.00 46.41 94 ALA A CA 1
ATOM 725 C C . ALA A 1 94 ? 13.175 10.553 6.271 1.00 46.41 94 ALA A C 1
ATOM 727 O O . ALA A 1 94 ? 14.049 11.415 6.299 1.00 46.41 94 ALA A O 1
ATOM 728 N N . TRP A 1 95 ? 12.893 9.871 5.153 1.00 42.84 95 TRP A N 1
ATOM 729 C CA . TRP A 1 95 ? 13.531 10.158 3.859 1.00 42.84 95 TRP A CA 1
ATOM 730 C C . TRP A 1 95 ? 13.068 11.482 3.236 1.00 42.84 95 TRP A C 1
ATOM 732 O O . TRP A 1 95 ? 13.795 12.063 2.436 1.00 42.84 95 TRP A O 1
ATOM 742 N N . THR A 1 96 ? 11.897 11.982 3.630 1.00 46.31 96 THR A N 1
ATOM 743 C CA . THR A 1 96 ? 11.376 13.307 3.256 1.00 46.31 96 THR A CA 1
ATOM 744 C C . THR A 1 96 ? 11.565 14.348 4.359 1.00 46.31 96 THR A C 1
ATOM 746 O O . THR A 1 96 ? 10.811 15.317 4.403 1.00 46.31 96 THR A O 1
ATOM 749 N N . GLY A 1 97 ? 12.506 14.134 5.288 1.00 40.09 97 GLY A N 1
ATOM 750 C CA . GLY A 1 97 ? 12.725 15.023 6.425 1.00 40.09 97 GLY A CA 1
ATOM 751 C C . GLY A 1 97 ? 12.819 16.488 5.995 1.00 40.09 97 GLY A C 1
ATOM 752 O O . GLY A 1 97 ? 13.774 16.859 5.328 1.00 40.09 97 GLY A O 1
ATOM 753 N N . HIS A 1 98 ? 11.821 17.280 6.398 1.00 41.88 98 HIS A N 1
ATOM 754 C CA . HIS A 1 98 ? 11.813 18.743 6.412 1.00 41.88 98 HIS A CA 1
ATOM 755 C C . HIS A 1 98 ? 12.417 19.434 5.177 1.00 41.88 98 HIS A C 1
ATOM 757 O O . HIS A 1 98 ? 13.563 19.880 5.193 1.00 41.88 98 HIS A O 1
ATOM 763 N N . PHE A 1 99 ? 11.585 19.645 4.163 1.00 37.00 99 PHE A N 1
ATOM 764 C CA . PHE A 1 99 ? 11.632 20.903 3.422 1.00 37.00 99 PHE A CA 1
ATOM 765 C C . PHE A 1 99 ? 10.294 21.604 3.674 1.00 37.00 99 PHE A C 1
ATOM 767 O O . PHE A 1 99 ? 9.376 21.491 2.863 1.00 37.00 99 PHE A O 1
ATOM 774 N N . ASP A 1 100 ? 10.158 22.202 4.861 1.00 37.12 100 ASP A N 1
ATOM 775 C CA . ASP A 1 100 ? 9.291 23.379 5.000 1.00 37.12 100 ASP A CA 1
ATOM 776 C C . ASP A 1 100 ? 9.907 24.541 4.203 1.00 37.12 100 ASP A C 1
ATOM 778 O O . ASP A 1 100 ? 11.161 24.632 4.175 1.00 37.12 100 ASP A O 1
#

Organism: Hemiselmis andersenii (NCBI:txid464988)